Protein AF-K2C2V0-F1 (afdb_monomer_lite)

pLDDT: mean 78.62, std 13.83, range [42.34, 92.94]

Radius of gyration: 21.14 Å; chains: 1; bounding box: 40×36×58 Å

Secondary structure (DSSP, 8-state):
-TTT-GGGGG-HHHHHHHHHHHHHHHHHHHHHHHHHHHT----S--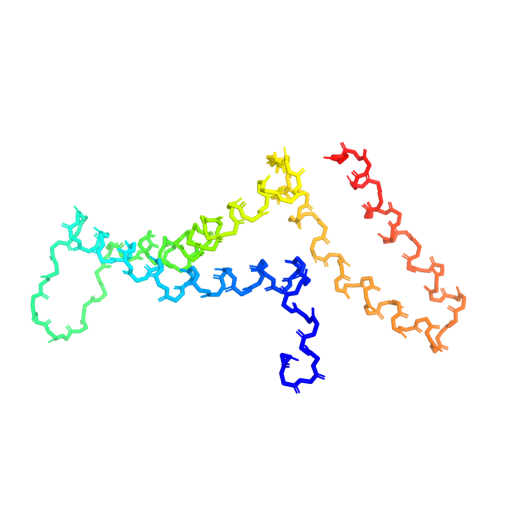S----TTHHHHHHIIIIIHHHHHHHHHHHHHHHHHH----TTHHHHHHHHTTHHHHHHHHHHHHHHHHHHHHHHHHHHHHHHHHHHHHH-

Foldseek 3Di:
DCVVPVCCVVPLVSQLVVLLVVLLVPVLVVVVVVCCVPPPVDDPDDDDDPDPVCPVVVCCSVPVSSVVSSCVSNVVSCCVPVVDDQPCVVVLCVVLVVLVVVLVVLVVCCVPVPPVSVVVSVVSVVVNVVSVVVRD

Structure (mmCIF, N/CA/C/O backbone):
data_AF-K2C2V0-F1
#
_entry.id   AF-K2C2V0-F1
#
loop_
_atom_site.group_PDB
_atom_site.id
_atom_site.type_symbol
_atom_site.label_atom_id
_atom_site.label_alt_id
_atom_site.label_comp_id
_atom_site.label_asym_id
_atom_site.label_entity_id
_atom_site.label_seq_id
_atom_site.pdbx_PDB_ins_code
_atom_site.Cartn_x
_atom_site.Cartn_y
_atom_site.Cartn_z
_atom_site.occupancy
_atom_site.B_iso_or_equiv
_atom_site.auth_seq_id
_atom_site.auth_comp_id
_atom_site.auth_asym_id
_atom_site.auth_atom_id
_atom_site.pdbx_PDB_model_num
ATOM 1 N N . MET A 1 1 ? -9.294 14.729 -4.150 1.00 65.31 1 MET A N 1
ATOM 2 C CA . MET A 1 1 ? -9.474 13.644 -5.138 1.00 65.31 1 MET A CA 1
ATOM 3 C C . MET A 1 1 ? -10.815 13.783 -5.857 1.00 65.31 1 MET A C 1
ATOM 5 O O . MET A 1 1 ? -10.799 14.188 -7.008 1.00 65.31 1 MET A O 1
ATOM 9 N N . LEU A 1 2 ? -11.960 13.613 -5.183 1.00 77.88 2 LEU A N 1
ATOM 10 C CA . LEU A 1 2 ? -13.297 13.749 -5.801 1.00 77.88 2 LEU A CA 1
ATOM 11 C C . LEU A 1 2 ? -13.617 15.134 -6.394 1.00 77.88 2 LEU A C 1
ATOM 13 O O . LEU A 1 2 ? -14.261 15.216 -7.430 1.00 77.88 2 LEU A O 1
ATOM 17 N N . LEU A 1 3 ? -13.126 16.214 -5.772 1.00 78.06 3 LEU A N 1
ATOM 18 C CA . LEU A 1 3 ? -13.282 17.583 -6.293 1.00 78.06 3 LEU A CA 1
ATOM 19 C C . LEU A 1 3 ? -12.556 17.819 -7.629 1.00 78.06 3 LEU A C 1
ATOM 21 O O . LEU A 1 3 ? -12.895 18.752 -8.344 1.00 78.06 3 LEU A O 1
ATOM 25 N N . ILE A 1 4 ? -11.546 17.001 -7.943 1.00 81.06 4 ILE A N 1
ATOM 26 C CA . ILE A 1 4 ? -10.739 17.126 -9.166 1.00 81.06 4 ILE A CA 1
ATOM 27 C C . ILE A 1 4 ? -11.266 16.175 -10.243 1.00 81.06 4 ILE A C 1
ATOM 29 O O . ILE A 1 4 ? -11.292 16.536 -11.415 1.00 81.06 4 ILE A O 1
ATOM 33 N N . ASN A 1 5 ? -11.707 14.971 -9.860 1.00 77.62 5 ASN A N 1
ATOM 34 C CA . ASN A 1 5 ? -12.309 14.023 -10.788 1.00 77.62 5 ASN A CA 1
ATOM 35 C C . ASN A 1 5 ? -13.486 13.269 -10.133 1.00 77.62 5 ASN A C 1
ATOM 37 O O . ASN A 1 5 ? -13.255 12.402 -9.283 1.00 77.62 5 ASN A O 1
ATOM 41 N N . PRO A 1 6 ? -14.742 13.560 -10.525 1.00 79.19 6 PRO A N 1
ATOM 42 C CA . PRO A 1 6 ? -15.924 12.919 -9.952 1.00 79.19 6 PRO A CA 1
ATOM 43 C C . PRO A 1 6 ? -16.102 11.459 -10.397 1.00 79.19 6 PRO A C 1
ATOM 45 O O . PRO A 1 6 ? -16.808 10.712 -9.722 1.00 79.19 6 PRO A O 1
ATOM 48 N N . LEU A 1 7 ? -15.443 11.012 -11.478 1.00 83.81 7 LEU A N 1
ATOM 49 C CA . LEU A 1 7 ? -15.506 9.609 -11.915 1.00 83.81 7 LEU A CA 1
ATOM 50 C C . LEU A 1 7 ? -14.802 8.638 -10.952 1.00 83.81 7 LEU A C 1
ATOM 52 O O . LEU A 1 7 ? -15.098 7.446 -10.989 1.00 83.81 7 LEU A O 1
ATOM 56 N N . LEU A 1 8 ? -13.956 9.135 -10.038 1.00 80.62 8 LEU A N 1
ATOM 57 C CA . LEU A 1 8 ? -13.249 8.315 -9.041 1.00 80.62 8 LEU A CA 1
ATOM 58 C C . LEU A 1 8 ? -14.192 7.550 -8.093 1.00 80.62 8 LEU A C 1
ATOM 60 O O . LEU A 1 8 ? -13.759 6.610 -7.438 1.00 80.62 8 LEU A O 1
ATOM 64 N N . ILE A 1 9 ? -15.480 7.908 -8.013 1.00 78.56 9 ILE A N 1
ATOM 65 C CA . ILE A 1 9 ? -16.479 7.164 -7.219 1.00 78.56 9 ILE A CA 1
ATOM 66 C C . ILE A 1 9 ? -16.640 5.721 -7.726 1.00 78.56 9 ILE A C 1
ATOM 68 O O . ILE A 1 9 ? -16.944 4.814 -6.947 1.00 78.56 9 ILE A O 1
ATOM 72 N N . LEU A 1 10 ? -16.425 5.496 -9.023 1.00 80.88 10 LEU A N 1
ATOM 73 C CA . LEU A 1 10 ? -16.540 4.179 -9.648 1.00 80.88 10 LEU A CA 1
ATOM 74 C C . LEU A 1 10 ? -15.240 3.369 -9.569 1.00 80.88 10 LEU A C 1
ATOM 76 O O . LEU A 1 10 ? -15.266 2.165 -9.815 1.00 80.88 10 LEU A O 1
ATOM 80 N N . ASP A 1 11 ? -14.123 3.997 -9.194 1.00 86.44 11 ASP A N 1
ATOM 81 C CA . ASP A 1 11 ? -12.845 3.309 -9.066 1.00 86.44 11 ASP A CA 1
ATOM 82 C C . ASP A 1 11 ? -12.801 2.441 -7.808 1.00 86.44 11 ASP A C 1
ATOM 84 O O . ASP A 1 11 ? -12.950 2.907 -6.674 1.00 86.44 11 ASP A O 1
ATOM 88 N N . ILE A 1 12 ? -12.491 1.162 -8.008 1.00 85.00 12 ILE A N 1
ATOM 89 C CA . ILE A 1 12 ? -12.371 0.170 -6.936 1.00 85.00 12 ILE A CA 1
ATOM 90 C C . ILE A 1 12 ? -11.314 0.591 -5.905 1.00 85.00 12 ILE A C 1
ATOM 92 O O . ILE A 1 12 ? -11.514 0.432 -4.703 1.00 85.00 12 ILE A O 1
ATOM 96 N N . GLY A 1 13 ? -10.196 1.171 -6.355 1.00 84.81 13 GLY A N 1
ATOM 97 C CA . GLY A 1 13 ? -9.131 1.633 -5.460 1.00 84.81 13 GLY A CA 1
ATOM 98 C C . GLY A 1 13 ? -9.586 2.757 -4.527 1.00 84.81 13 GLY A C 1
ATOM 99 O O . GLY A 1 13 ? -9.255 2.751 -3.339 1.00 84.81 13 GLY A O 1
ATOM 100 N N . PHE A 1 14 ? -10.402 3.684 -5.036 1.00 87.12 14 PHE A N 1
ATOM 101 C CA . PHE A 1 14 ? -10.993 4.739 -4.219 1.00 87.12 14 PHE A CA 1
ATOM 102 C C . PHE A 1 14 ? -11.993 4.158 -3.214 1.00 87.12 14 PHE A C 1
ATOM 104 O O . PHE A 1 14 ? -11.923 4.493 -2.032 1.00 87.12 14 PHE A O 1
ATOM 111 N N . GLN A 1 15 ? -12.861 3.242 -3.653 1.00 89.88 15 GLN A N 1
ATOM 112 C CA . GLN A 1 15 ? -13.831 2.559 -2.789 1.00 89.88 15 GLN A CA 1
ATOM 113 C C . GLN A 1 15 ? -13.145 1.812 -1.638 1.00 89.88 15 GLN A C 1
ATOM 115 O O . GLN A 1 15 ? -13.545 1.965 -0.485 1.00 89.88 15 GLN A O 1
ATOM 120 N N . LEU A 1 16 ? -12.080 1.058 -1.928 1.00 88.25 16 LEU A N 1
ATOM 121 C CA . LEU A 1 16 ? -11.305 0.326 -0.923 1.00 88.25 16 LEU A CA 1
ATOM 122 C C . LEU A 1 16 ? -10.618 1.267 0.070 1.00 88.25 16 LEU A C 1
ATOM 124 O O . LEU A 1 16 ? -10.724 1.063 1.277 1.00 88.25 16 LEU A O 1
ATOM 128 N N . SER A 1 17 ? -9.938 2.310 -0.413 1.00 88.69 17 SER A N 1
ATOM 129 C CA . SER A 1 17 ? -9.253 3.256 0.472 1.00 88.69 17 SER A CA 1
ATOM 130 C C . SER A 1 17 ? -10.243 4.031 1.340 1.00 88.69 17 SER A C 1
ATOM 132 O O . SER A 1 17 ? -10.007 4.176 2.536 1.00 88.69 17 SER A O 1
ATOM 134 N N . PHE A 1 18 ? -11.359 4.490 0.768 1.00 90.50 18 PHE A N 1
ATOM 135 C CA . PHE A 1 18 ? -12.402 5.196 1.507 1.00 90.50 18 PHE A CA 1
ATOM 136 C C . PHE A 1 18 ? -13.035 4.301 2.576 1.00 90.50 18 PHE A C 1
ATOM 138 O O . PHE A 1 18 ? -13.176 4.724 3.722 1.00 90.50 18 PHE A O 1
ATOM 145 N N . ALA A 1 19 ? -13.356 3.051 2.234 1.00 91.38 19 ALA A N 1
ATOM 146 C CA . ALA A 1 19 ? -13.898 2.087 3.184 1.00 91.38 19 ALA A CA 1
ATOM 147 C C . ALA A 1 19 ? -12.909 1.757 4.307 1.00 91.38 19 ALA A C 1
ATOM 149 O O . ALA A 1 19 ? -13.313 1.711 5.465 1.00 91.38 19 ALA A O 1
ATOM 150 N N . ALA A 1 20 ? -11.617 1.597 4.006 1.00 90.19 20 ALA A N 1
ATOM 151 C CA . ALA A 1 20 ? -10.591 1.389 5.027 1.00 90.19 20 ALA A CA 1
ATOM 152 C C . ALA A 1 20 ? -10.519 2.569 6.009 1.00 90.19 20 ALA A C 1
ATOM 154 O O . ALA A 1 20 ? -10.514 2.363 7.222 1.00 90.19 20 ALA A O 1
ATOM 155 N N . THR A 1 21 ? -10.514 3.806 5.500 1.00 90.06 21 THR A N 1
ATOM 156 C CA . THR A 1 21 ? -10.492 5.012 6.340 1.00 90.06 21 THR A CA 1
ATOM 157 C C . THR A 1 21 ? -11.779 5.169 7.151 1.00 90.06 21 THR A C 1
ATOM 159 O O . THR A 1 21 ? -11.715 5.511 8.329 1.00 90.06 21 THR A O 1
ATOM 162 N N . ALA A 1 22 ? -12.944 4.877 6.567 1.00 90.12 22 ALA A N 1
ATOM 163 C CA . ALA A 1 22 ? -14.214 4.872 7.290 1.00 90.12 22 ALA A CA 1
ATOM 164 C C . ALA A 1 22 ? -14.243 3.786 8.381 1.00 90.12 22 ALA A C 1
ATOM 166 O O . ALA A 1 22 ? -14.696 4.043 9.493 1.00 90.12 22 ALA A O 1
ATOM 167 N N . GLY A 1 23 ? -13.710 2.597 8.093 1.00 89.19 23 GLY A N 1
ATOM 168 C CA . GLY A 1 23 ? -13.543 1.514 9.060 1.00 89.19 23 GLY A CA 1
ATOM 169 C C . GLY A 1 23 ? -12.673 1.924 10.243 1.00 89.19 23 GLY A C 1
ATOM 170 O O . GLY A 1 23 ? -13.079 1.744 11.385 1.00 89.19 23 GLY A O 1
ATOM 171 N N . LEU A 1 24 ? -11.525 2.551 9.988 1.00 87.50 24 LEU A N 1
ATOM 172 C CA . LEU A 1 24 ? -10.678 3.122 11.040 1.00 87.50 24 LEU A CA 1
ATOM 173 C C . LEU A 1 24 ? -11.441 4.150 11.886 1.00 87.50 24 LEU A C 1
ATOM 175 O O . LEU A 1 24 ? -11.432 4.081 13.106 1.00 87.50 24 LEU A O 1
ATOM 179 N N . LEU A 1 25 ? -12.173 5.074 11.263 1.00 87.94 25 LEU A N 1
ATOM 180 C CA . LEU A 1 25 ? -12.812 6.164 12.003 1.00 87.94 25 LEU A CA 1
ATOM 181 C C . LEU A 1 25 ? -14.043 5.724 12.817 1.00 87.94 25 LEU A C 1
ATOM 183 O O . LEU A 1 25 ? -14.306 6.295 13.873 1.00 87.94 25 LEU A O 1
ATOM 187 N N . TYR A 1 26 ? -14.794 4.724 12.342 1.00 87.81 26 TYR A N 1
ATOM 188 C CA . TYR A 1 26 ? -16.045 4.284 12.974 1.00 87.81 26 TYR A CA 1
ATOM 189 C C . TYR A 1 26 ? -15.938 2.956 13.736 1.00 87.81 26 TYR A C 1
ATOM 191 O O . TYR A 1 26 ? -16.559 2.812 14.787 1.00 87.81 26 TYR A O 1
ATOM 199 N N . ILE A 1 27 ? -15.181 1.979 13.231 1.00 84.25 27 ILE A N 1
ATOM 200 C CA . ILE A 1 27 ? -15.115 0.622 13.805 1.00 84.25 27 ILE A CA 1
ATOM 201 C C . ILE A 1 27 ? -14.024 0.533 14.877 1.00 84.25 27 ILE A C 1
ATOM 203 O O . ILE A 1 27 ? -14.249 -0.072 15.927 1.00 84.25 27 ILE A O 1
ATOM 207 N N . GLU A 1 28 ? -12.865 1.160 14.654 1.00 81.69 28 GLU A N 1
ATOM 208 C CA . GLU A 1 28 ? -11.755 1.168 15.619 1.00 81.69 28 GLU A CA 1
ATOM 209 C C . GLU A 1 28 ? -12.160 1.671 17.019 1.00 81.69 28 GLU A C 1
ATOM 211 O O . GLU A 1 28 ? -11.908 0.941 17.986 1.00 81.69 28 GLU A O 1
ATOM 216 N N . PRO A 1 29 ? -12.830 2.837 17.187 1.00 77.94 29 PRO A N 1
ATOM 217 C CA . PRO A 1 29 ? -13.216 3.301 18.521 1.00 77.94 29 PRO A CA 1
ATOM 218 C C . PRO A 1 29 ? -14.199 2.344 19.211 1.00 77.94 29 PRO A C 1
ATOM 220 O O . PRO A 1 29 ? -14.078 2.108 20.413 1.00 77.94 29 PRO A O 1
ATOM 223 N N . GLY A 1 30 ? -15.111 1.718 18.456 1.00 79.00 30 GLY A N 1
ATOM 224 C CA . GLY A 1 30 ? -16.037 0.717 18.993 1.00 79.00 30 GLY A CA 1
ATOM 225 C C . GLY A 1 30 ? -15.321 -0.528 19.528 1.00 79.00 30 GLY A C 1
ATOM 226 O O . GLY A 1 30 ? -15.660 -1.032 20.600 1.00 79.00 30 GLY A O 1
ATOM 227 N N . MET A 1 31 ? -14.277 -0.999 18.837 1.00 74.00 31 MET A N 1
ATOM 228 C CA . MET A 1 31 ? -13.455 -2.127 19.297 1.00 74.00 31 MET A CA 1
ATOM 229 C C . MET A 1 31 ? -12.642 -1.787 20.554 1.00 74.00 31 MET A C 1
ATOM 231 O O . MET A 1 31 ? -12.504 -2.627 21.448 1.00 74.00 31 MET A O 1
ATOM 235 N N . GLN A 1 32 ? -12.131 -0.559 20.656 1.00 70.62 32 GLN A N 1
ATOM 236 C CA . GLN A 1 32 ? -11.407 -0.091 21.842 1.00 70.62 32 GLN A CA 1
ATOM 237 C C . GLN A 1 32 ? -12.332 0.036 23.067 1.00 70.62 32 GLN A C 1
ATOM 239 O O . GLN A 1 32 ? -11.935 -0.301 24.187 1.00 70.62 32 GLN A O 1
ATOM 244 N N . GLU A 1 33 ? -13.582 0.457 22.872 1.00 68.88 33 GLU A N 1
ATOM 245 C CA . GLU A 1 33 ? -14.579 0.577 23.941 1.00 68.88 33 GLU A CA 1
ATOM 246 C C . GLU A 1 33 ? -15.073 -0.793 24.450 1.00 68.88 33 GLU A C 1
ATOM 248 O O . GLU A 1 33 ? -15.199 -1.011 25.661 1.00 68.88 33 GLU A O 1
ATOM 253 N N . LEU A 1 34 ? -15.236 -1.768 23.549 1.00 65.19 34 LEU A N 1
ATOM 254 C CA . LEU A 1 34 ? -15.467 -3.178 23.895 1.00 65.19 34 LEU A CA 1
ATOM 255 C C . LEU A 1 34 ? -14.306 -3.764 24.715 1.00 65.19 34 LEU A C 1
ATOM 257 O O . LEU A 1 34 ? -14.522 -4.467 25.703 1.00 65.19 34 LEU A O 1
ATOM 261 N N . GLN A 1 35 ? -13.060 -3.428 24.375 1.00 61.56 35 GLN A N 1
ATOM 262 C CA . GLN A 1 35 ? -11.896 -3.899 25.130 1.00 61.56 35 GLN A CA 1
ATOM 263 C C . GLN A 1 35 ? -11.848 -3.300 26.549 1.00 61.56 35 GLN A C 1
ATOM 265 O O . GLN A 1 35 ? -11.587 -4.014 27.520 1.00 61.56 35 GLN A O 1
ATOM 270 N N . GLY A 1 36 ? -12.168 -2.009 26.686 1.00 59.75 36 GLY A N 1
ATOM 271 C CA . GLY A 1 36 ? -12.253 -1.314 27.976 1.00 59.75 36 GLY A CA 1
ATOM 272 C C . GLY A 1 36 ? -13.437 -1.733 28.861 1.00 59.75 36 GLY A C 1
ATOM 273 O O . GLY A 1 36 ? -13.451 -1.403 30.043 1.00 59.75 36 GLY A O 1
ATOM 274 N N . SER A 1 37 ? -14.426 -2.455 28.328 1.00 56.19 37 SER A N 1
ATOM 275 C CA . SER A 1 37 ? -15.571 -2.966 29.099 1.00 56.19 37 SER A CA 1
ATOM 276 C C . SER A 1 37 ? -15.435 -4.444 29.480 1.00 56.19 37 SER A C 1
ATOM 278 O O . SER A 1 37 ? -15.914 -4.832 30.545 1.00 56.19 37 SER A O 1
ATOM 280 N N . VAL A 1 38 ? -14.740 -5.253 28.671 1.00 57.03 38 VAL A N 1
ATOM 281 C CA . VAL A 1 38 ? -14.595 -6.706 28.888 1.00 57.03 38 VAL A CA 1
ATOM 282 C C . VAL A 1 38 ? -13.297 -7.085 29.615 1.00 57.03 38 VAL A C 1
ATOM 284 O O . VAL A 1 38 ? -13.308 -8.029 30.401 1.00 57.03 38 VAL A O 1
ATOM 287 N N . LEU A 1 39 ? -12.184 -6.368 29.400 1.00 55.47 39 LEU A N 1
ATOM 288 C CA . LEU A 1 39 ? -10.866 -6.769 29.928 1.00 55.47 39 LEU A CA 1
ATOM 289 C C . LEU A 1 39 ? -10.364 -5.926 31.109 1.00 55.47 39 LEU A C 1
ATOM 291 O O . LEU A 1 39 ? -9.663 -6.465 31.961 1.00 55.47 39 LEU A O 1
ATOM 295 N N . CYS A 1 40 ? -10.710 -4.637 31.212 1.00 52.12 40 CYS A N 1
ATOM 296 C CA . CYS A 1 40 ? -10.266 -3.776 32.318 1.00 52.12 40 CYS A CA 1
ATOM 297 C C . CYS A 1 40 ? -11.296 -2.690 32.648 1.00 52.12 40 CYS A C 1
ATOM 299 O O . CYS A 1 40 ? -11.424 -1.701 31.935 1.00 52.12 40 CYS A O 1
ATOM 301 N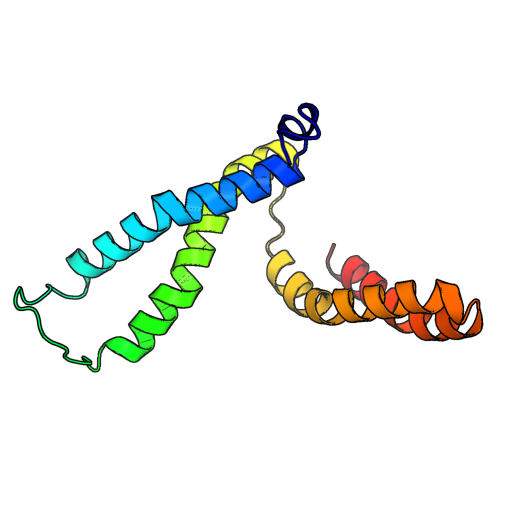 N . LYS A 1 41 ? -11.981 -2.833 33.784 1.00 49.19 41 LYS A N 1
ATOM 302 C CA . LYS A 1 41 ? -12.894 -1.827 34.341 1.00 49.19 41 LYS A CA 1
ATOM 303 C C . LYS A 1 41 ? -12.115 -0.523 34.609 1.00 49.19 41 LYS A C 1
ATOM 305 O O . LYS A 1 41 ? -11.346 -0.465 35.564 1.00 49.19 41 LYS A O 1
ATOM 310 N N . LYS A 1 42 ? -12.290 0.510 33.772 1.00 46.31 42 LYS A N 1
ATOM 311 C CA . LYS A 1 42 ? -11.621 1.819 33.934 1.00 46.31 42 LYS A CA 1
ATOM 312 C C . LYS A 1 42 ? -11.861 2.394 35.348 1.00 46.31 42 LYS A C 1
ATOM 314 O O . LYS A 1 42 ? -13.024 2.593 35.714 1.00 46.31 42 LYS A O 1
ATOM 319 N N . PRO A 1 43 ? -10.820 2.722 36.138 1.00 42.44 43 PRO A N 1
ATOM 320 C CA . PRO A 1 43 ? -10.989 3.565 37.314 1.00 42.44 43 PRO A CA 1
ATOM 321 C C . PRO A 1 43 ? -11.317 4.996 36.865 1.00 42.44 43 PRO A C 1
ATOM 323 O O . PRO A 1 43 ? -10.678 5.560 35.982 1.00 42.44 43 PRO A O 1
ATOM 326 N N . LYS A 1 44 ? -12.356 5.578 37.469 1.00 44.66 44 LYS A N 1
ATOM 327 C CA . LYS A 1 44 ? -12.983 6.853 37.077 1.00 44.66 44 LYS A CA 1
ATOM 328 C C . LYS A 1 44 ? -12.154 8.122 37.332 1.00 44.66 44 LYS A C 1
ATOM 330 O O . LYS A 1 44 ? -12.657 9.204 37.056 1.00 44.66 44 LYS A O 1
ATOM 335 N N . ASN A 1 45 ? -10.921 8.025 37.826 1.00 42.34 45 ASN A N 1
ATOM 336 C CA . ASN A 1 45 ? -10.161 9.210 38.211 1.00 42.34 45 ASN A CA 1
ATOM 337 C C . ASN A 1 45 ? -8.998 9.475 37.263 1.00 42.34 45 ASN A C 1
ATOM 339 O O . ASN A 1 45 ? -7.998 8.762 37.234 1.00 42.34 45 ASN A O 1
ATOM 343 N N . SER A 1 46 ? -9.183 10.554 36.509 1.00 47.88 46 SER A N 1
ATOM 344 C CA . SER A 1 46 ? -8.177 11.371 35.856 1.00 47.88 46 SER A CA 1
ATOM 345 C C . SER A 1 46 ? -6.914 11.455 36.708 1.00 47.88 46 SER A C 1
ATOM 347 O O . SER A 1 46 ? -6.965 12.004 37.803 1.00 47.88 46 SER A O 1
ATOM 349 N N . LEU A 1 47 ? -5.822 10.880 36.202 1.00 53.44 47 LEU A N 1
ATOM 350 C CA . LEU A 1 47 ? -4.413 11.265 36.361 1.00 53.44 47 LEU A CA 1
ATOM 351 C C . LEU A 1 47 ? -3.555 10.007 36.182 1.00 53.44 47 LEU A C 1
ATOM 353 O O . LEU A 1 47 ? -3.466 9.163 37.066 1.00 53.44 47 LEU A O 1
ATOM 357 N N . GLN A 1 48 ? -2.976 9.910 34.982 1.00 53.66 48 GLN A N 1
ATOM 358 C CA . GLN A 1 48 ? -1.749 9.186 34.637 1.00 53.66 48 GLN A CA 1
ATOM 359 C C . GLN A 1 48 ? -1.349 8.051 35.596 1.00 53.66 48 GLN A C 1
ATOM 361 O O . GLN A 1 48 ? -0.590 8.253 36.543 1.00 53.66 48 GLN A O 1
ATOM 366 N N . ARG A 1 49 ? -1.767 6.824 35.281 1.00 42.53 49 ARG A N 1
ATOM 367 C CA . ARG A 1 49 ? -1.032 5.629 35.696 1.00 42.53 49 ARG A CA 1
ATOM 368 C C . ARG A 1 49 ? -0.808 4.731 34.490 1.00 42.53 49 ARG A C 1
ATOM 370 O O . ARG A 1 49 ? -1.737 4.256 33.851 1.00 42.53 49 ARG A O 1
ATOM 377 N N . THR A 1 50 ? 0.463 4.580 34.146 1.00 43.16 50 THR A N 1
ATOM 378 C CA . THR A 1 50 ? 0.994 3.553 33.258 1.00 43.16 50 THR A CA 1
ATOM 379 C C . THR A 1 50 ? 0.772 2.193 33.919 1.00 43.16 50 THR A C 1
ATOM 381 O O . THR A 1 50 ? 1.617 1.710 34.668 1.00 43.16 50 THR A O 1
ATOM 384 N N . ASP A 1 51 ? -0.392 1.591 33.684 1.00 48.91 51 ASP A N 1
ATOM 385 C CA . ASP A 1 51 ? -0.702 0.255 34.186 1.00 48.91 51 ASP A CA 1
ATOM 386 C C . ASP A 1 51 ? 0.129 -0.818 33.442 1.00 48.91 51 ASP A C 1
ATOM 388 O O . ASP A 1 51 ? 0.262 -0.775 32.224 1.00 48.91 51 ASP A O 1
ATOM 392 N N . PRO A 1 52 ? 0.689 -1.838 34.113 1.00 44.53 52 PRO A N 1
ATOM 393 C CA . PRO A 1 52 ? 1.510 -2.883 33.482 1.00 44.53 52 PRO A CA 1
ATOM 394 C C . PRO A 1 52 ? 0.727 -3.841 32.556 1.00 44.53 52 PRO A C 1
ATOM 396 O O . PRO A 1 52 ? 1.332 -4.668 31.878 1.00 44.53 52 PRO A O 1
ATOM 399 N N . CYS A 1 53 ? -0.599 -3.684 32.441 1.00 51.41 53 CYS A N 1
ATOM 400 C CA . CYS A 1 53 ? -1.402 -4.260 31.349 1.00 51.41 53 CYS A CA 1
ATOM 401 C C . CYS A 1 53 ? -1.124 -3.598 29.978 1.00 51.41 53 CYS A C 1
ATOM 403 O O . CYS A 1 53 ? -1.577 -4.094 28.945 1.00 51.41 53 CYS A O 1
ATOM 405 N N . ASN A 1 54 ? -0.344 -2.510 29.958 1.00 59.75 54 ASN A N 1
ATOM 406 C CA . ASN A 1 54 ? -0.109 -1.664 28.793 1.00 59.75 54 ASN A CA 1
ATOM 407 C C . ASN A 1 54 ? 0.676 -2.321 27.660 1.00 59.75 54 ASN A C 1
ATOM 409 O O . ASN A 1 54 ? 0.428 -1.968 26.522 1.00 59.75 54 ASN A O 1
ATOM 413 N N . GLY A 1 55 ? 1.610 -3.248 27.895 1.00 64.50 55 GLY A N 1
ATOM 414 C CA . GLY A 1 55 ? 2.477 -3.733 26.806 1.00 64.50 55 GLY A CA 1
ATOM 415 C C . GLY A 1 55 ? 1.699 -4.452 25.697 1.00 64.50 55 GLY A C 1
ATOM 416 O O . GLY A 1 55 ? 1.765 -4.086 24.526 1.00 64.50 55 GLY A O 1
ATOM 417 N N . ILE A 1 56 ? 0.898 -5.444 26.091 1.00 65.25 56 ILE A N 1
ATOM 418 C CA . ILE A 1 56 ? 0.061 -6.216 25.168 1.00 65.25 56 ILE A CA 1
ATOM 419 C C . ILE A 1 56 ? -1.098 -5.344 24.662 1.00 65.25 56 ILE A C 1
ATOM 421 O O . ILE A 1 56 ? -1.332 -5.292 23.459 1.00 65.25 56 ILE A O 1
ATOM 425 N N . GLN A 1 57 ? -1.764 -4.571 25.528 1.00 65.62 57 GLN A N 1
ATOM 426 C CA . GLN A 1 57 ? -2.852 -3.677 25.105 1.00 65.62 57 GLN A CA 1
ATOM 427 C C . GLN A 1 57 ? -2.398 -2.595 24.122 1.00 65.62 57 GLN A C 1
ATOM 429 O O . GLN A 1 57 ? -3.114 -2.309 23.172 1.00 65.62 57 GLN A O 1
ATOM 434 N N . MET A 1 58 ? -1.201 -2.037 24.288 1.00 66.31 58 MET A N 1
ATOM 435 C CA . MET A 1 58 ? -0.637 -1.046 23.375 1.00 66.31 58 MET A CA 1
ATOM 436 C C . MET A 1 58 ? -0.329 -1.674 22.014 1.00 66.31 58 MET A C 1
ATOM 438 O O . MET A 1 58 ? -0.562 -1.037 20.993 1.00 66.31 58 MET A O 1
ATOM 442 N N . ILE A 1 59 ? 0.118 -2.932 21.965 1.00 70.94 59 ILE A N 1
ATOM 443 C CA . ILE A 1 59 ? 0.301 -3.644 20.693 1.00 70.94 59 ILE A CA 1
ATOM 444 C C . ILE A 1 59 ? -1.056 -3.944 20.036 1.00 70.94 59 ILE A C 1
ATOM 446 O O . ILE A 1 59 ? -1.228 -3.710 18.839 1.00 70.94 59 ILE A O 1
ATOM 450 N N . LEU A 1 60 ? -2.049 -4.409 20.802 1.00 69.50 60 LEU A N 1
ATOM 451 C CA . LEU A 1 60 ? -3.388 -4.667 20.265 1.00 69.50 60 LEU A CA 1
ATOM 452 C C . LEU A 1 60 ? -4.064 -3.391 19.752 1.00 69.50 60 LEU A C 1
ATOM 454 O O . LEU A 1 60 ? -4.604 -3.396 18.647 1.00 69.50 60 LEU A O 1
ATOM 458 N N . ALA A 1 61 ? -4.003 -2.308 20.525 1.00 69.62 61 ALA A N 1
ATOM 459 C CA . ALA A 1 61 ? -4.647 -1.046 20.195 1.00 69.62 61 ALA A CA 1
ATOM 460 C C . ALA A 1 61 ? -3.982 -0.335 19.013 1.00 69.62 61 ALA A C 1
ATOM 462 O O . ALA A 1 61 ? -4.692 0.209 18.179 1.00 69.62 61 ALA A O 1
ATOM 463 N N . ASN A 1 62 ? -2.649 -0.372 18.906 1.00 71.50 62 ASN A N 1
ATOM 464 C CA . ASN A 1 62 ? -1.941 0.351 17.844 1.00 71.50 62 ASN A CA 1
ATOM 465 C C . ASN A 1 62 ? -1.779 -0.445 16.544 1.00 71.50 62 ASN A C 1
ATOM 467 O O . ASN A 1 62 ? -1.588 0.162 15.495 1.00 71.50 62 ASN A O 1
ATOM 471 N N . TYR A 1 63 ? -1.832 -1.781 16.584 1.00 79.44 63 TYR A N 1
ATOM 472 C CA . TYR A 1 63 ? -1.577 -2.604 15.396 1.00 79.44 63 TYR A CA 1
ATOM 473 C C . TYR A 1 63 ? -2.754 -3.505 15.038 1.00 79.44 63 TYR A C 1
ATOM 475 O O . TYR A 1 63 ? -3.194 -3.516 13.889 1.00 79.44 63 TYR A O 1
ATOM 483 N N . LEU A 1 64 ? -3.290 -4.258 16.002 1.00 81.56 64 LEU A N 1
ATOM 484 C CA . LEU A 1 64 ? -4.282 -5.293 15.706 1.00 81.56 64 LEU A CA 1
ATOM 485 C C . LEU A 1 64 ? -5.648 -4.693 15.348 1.00 81.56 64 LEU A C 1
ATOM 487 O O . LEU A 1 64 ? -6.262 -5.094 14.361 1.00 81.56 64 LEU A O 1
ATOM 491 N N . TYR A 1 65 ? -6.118 -3.718 16.125 1.00 81.06 65 TYR A N 1
ATOM 492 C CA . TYR A 1 65 ? -7.435 -3.111 15.925 1.00 81.06 65 TYR A CA 1
ATOM 493 C C . TYR A 1 65 ? -7.567 -2.250 14.680 1.00 81.06 65 TYR A C 1
ATOM 495 O O . TYR A 1 65 ? -8.527 -2.483 13.944 1.00 81.06 65 TYR A O 1
ATOM 503 N N . PRO A 1 66 ? -6.619 -1.352 14.362 1.00 83.75 66 PRO A N 1
ATOM 504 C CA . PRO A 1 66 ? -6.661 -0.606 13.110 1.00 83.75 66 PRO A CA 1
ATOM 505 C C . PRO A 1 66 ? -6.680 -1.549 11.899 1.00 83.75 66 PRO A C 1
ATOM 507 O O . PRO A 1 66 ? -7.466 -1.376 10.968 1.00 83.75 66 PRO A O 1
ATOM 510 N N . THR A 1 67 ? -5.867 -2.612 11.948 1.00 85.12 67 THR A N 1
ATOM 511 C CA . THR A 1 67 ? -5.777 -3.609 10.873 1.00 85.12 67 THR A CA 1
ATOM 512 C C .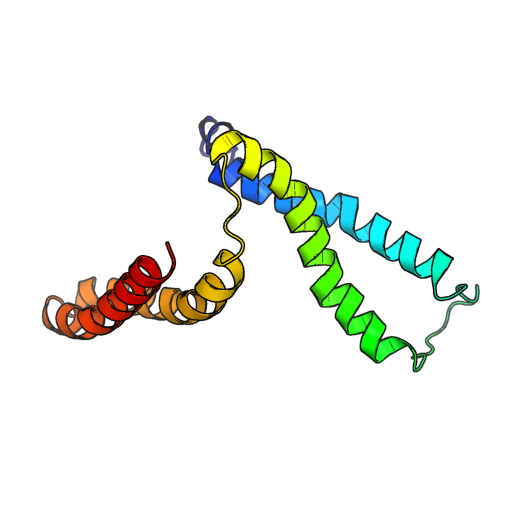 THR A 1 67 ? -7.080 -4.389 10.711 1.00 85.12 67 THR A C 1
ATOM 514 O O . THR A 1 67 ? -7.564 -4.549 9.590 1.00 85.12 67 THR A O 1
ATOM 517 N N . LEU A 1 68 ? -7.687 -4.853 11.806 1.00 85.44 68 LEU A N 1
ATOM 518 C CA . LEU A 1 68 ? -8.968 -5.565 11.768 1.00 85.44 68 LEU A CA 1
ATOM 519 C C . LEU A 1 68 ? -10.113 -4.657 11.317 1.00 85.44 68 LEU A C 1
ATOM 521 O O . LEU A 1 68 ? -10.900 -5.068 10.469 1.00 85.44 68 LEU A O 1
ATOM 525 N N . ALA A 1 69 ? -10.181 -3.424 11.821 1.00 87.06 69 ALA A N 1
ATOM 526 C CA . ALA A 1 69 ? -11.193 -2.444 11.437 1.00 87.06 69 ALA A CA 1
ATOM 527 C C . ALA A 1 69 ? -11.141 -2.149 9.930 1.00 87.06 69 ALA A C 1
ATOM 529 O O . ALA A 1 69 ? -12.159 -2.233 9.240 1.00 87.06 69 ALA A O 1
ATOM 530 N N . ALA A 1 70 ? -9.943 -1.891 9.398 1.00 87.12 70 ALA A N 1
ATOM 531 C CA . ALA A 1 70 ? -9.740 -1.692 7.968 1.00 87.12 70 ALA A CA 1
ATOM 532 C C . ALA A 1 70 ? -10.070 -2.956 7.153 1.00 87.12 70 ALA A C 1
ATOM 534 O O . ALA A 1 70 ? -10.721 -2.867 6.110 1.00 87.12 70 ALA A O 1
ATOM 535 N N . THR A 1 71 ? -9.669 -4.141 7.625 1.00 88.00 71 THR A N 1
ATOM 536 C CA . THR A 1 71 ? -9.925 -5.411 6.922 1.00 88.00 71 THR A CA 1
ATOM 537 C C . THR A 1 71 ? -11.416 -5.721 6.869 1.00 88.00 71 THR A C 1
ATOM 539 O O . THR A 1 71 ? -11.922 -6.048 5.804 1.00 88.00 71 THR A O 1
ATOM 542 N N . ILE A 1 72 ? -12.147 -5.563 7.975 1.00 89.50 72 ILE A N 1
ATOM 543 C CA . ILE A 1 72 ? -13.599 -5.791 8.040 1.00 89.50 72 ILE A CA 1
ATOM 544 C C . ILE A 1 72 ? -14.342 -4.818 7.121 1.00 89.50 72 ILE A C 1
ATOM 546 O O . ILE A 1 72 ? -15.250 -5.231 6.403 1.00 89.50 72 ILE A O 1
ATOM 550 N N . ALA A 1 73 ? -13.939 -3.545 7.101 1.00 89.31 73 ALA A N 1
ATOM 551 C CA . ALA A 1 73 ? -14.574 -2.540 6.255 1.00 89.31 73 ALA A CA 1
ATOM 552 C C . ALA A 1 73 ? -14.313 -2.763 4.756 1.00 89.31 73 ALA A C 1
ATOM 554 O O . ALA A 1 73 ? -15.176 -2.479 3.927 1.00 89.31 73 ALA A O 1
ATOM 555 N N . THR A 1 74 ? -13.144 -3.295 4.394 1.00 90.00 74 THR A N 1
ATOM 556 C CA . THR A 1 74 ? -12.774 -3.553 2.991 1.00 90.00 74 THR A CA 1
ATOM 557 C C . THR A 1 74 ? -13.194 -4.933 2.489 1.00 90.00 74 THR A C 1
ATOM 559 O O . THR A 1 74 ? -13.420 -5.094 1.289 1.00 90.00 74 THR A O 1
ATOM 562 N N . LEU A 1 75 ? -13.382 -5.910 3.382 1.00 87.38 75 LEU A N 1
ATOM 563 C CA . LEU A 1 75 ? -13.790 -7.277 3.054 1.00 87.38 75 LEU A CA 1
ATOM 564 C C . LEU A 1 75 ? -15.002 -7.372 2.107 1.00 87.38 75 LEU A C 1
ATOM 566 O O . LEU A 1 75 ? -14.898 -8.099 1.118 1.00 87.38 75 LEU A O 1
ATOM 570 N N . PRO A 1 76 ? -16.137 -6.677 2.348 1.00 85.50 76 PRO A N 1
ATOM 571 C CA . PRO A 1 76 ? -17.314 -6.818 1.491 1.00 85.50 76 PRO A CA 1
ATOM 572 C C . PRO A 1 76 ? -17.054 -6.331 0.062 1.00 85.50 76 PRO A C 1
ATOM 574 O O . PRO A 1 76 ? -17.526 -6.943 -0.892 1.00 85.50 76 PRO A O 1
ATOM 577 N N . ILE A 1 77 ? -16.255 -5.274 -0.093 1.00 87.81 77 ILE A N 1
ATOM 578 C CA . ILE A 1 77 ? -15.898 -4.711 -1.400 1.00 87.81 77 ILE A CA 1
ATOM 579 C C . ILE A 1 77 ? -14.963 -5.668 -2.143 1.00 87.81 77 ILE A C 1
ATOM 581 O O . ILE A 1 77 ? -15.146 -5.915 -3.335 1.00 87.81 77 ILE A O 1
ATOM 585 N N . ILE A 1 78 ? -13.991 -6.253 -1.434 1.00 86.88 78 ILE A N 1
ATOM 586 C CA . ILE A 1 78 ? -13.070 -7.243 -2.006 1.00 86.88 78 ILE A CA 1
ATOM 587 C C . ILE A 1 78 ? -13.841 -8.486 -2.467 1.00 86.88 78 ILE A C 1
ATOM 589 O O . ILE A 1 78 ? -13.623 -8.967 -3.579 1.00 86.88 78 ILE A O 1
ATOM 593 N N . LEU A 1 79 ? -14.763 -8.987 -1.641 1.00 86.88 79 LEU A N 1
ATOM 594 C CA . LEU A 1 79 ? -15.588 -10.150 -1.969 1.00 86.88 79 LEU A CA 1
ATOM 595 C C . LEU A 1 79 ? -16.491 -9.895 -3.177 1.00 86.88 79 LEU A C 1
ATOM 597 O O . LEU A 1 79 ? -16.587 -10.765 -4.039 1.00 86.88 79 LEU A O 1
ATOM 601 N N . TRP A 1 80 ? -17.113 -8.717 -3.261 1.00 86.56 80 TRP A N 1
ATOM 602 C CA . TRP A 1 80 ? -18.003 -8.372 -4.369 1.00 86.56 80 TRP A CA 1
ATOM 603 C C . TRP A 1 80 ? -17.259 -8.242 -5.704 1.00 86.56 80 TRP A C 1
ATOM 605 O O . TRP A 1 80 ? -17.718 -8.773 -6.711 1.00 86.56 80 TRP A O 1
ATOM 615 N N . HIS A 1 81 ? -16.110 -7.556 -5.724 1.00 85.50 81 HIS A N 1
ATOM 616 C CA . HIS A 1 81 ? -15.399 -7.265 -6.978 1.00 85.50 81 HIS A CA 1
ATOM 617 C C . HIS A 1 81 ? -14.451 -8.374 -7.426 1.00 85.50 81 HIS A C 1
ATOM 619 O O . HIS A 1 81 ? -14.358 -8.648 -8.620 1.00 85.50 81 HIS A O 1
ATOM 625 N N . PHE A 1 82 ? -13.732 -9.009 -6.500 1.00 81.75 82 PHE A N 1
ATOM 626 C CA . PHE A 1 82 ? -12.700 -9.991 -6.851 1.00 81.75 82 PHE A CA 1
ATOM 627 C C . PHE A 1 82 ? -13.164 -11.438 -6.678 1.00 81.75 82 PHE A C 1
ATOM 629 O O . PHE A 1 82 ? -12.550 -12.339 -7.250 1.00 81.75 82 PHE A O 1
ATOM 636 N N . GLY A 1 83 ? -14.209 -11.690 -5.879 1.00 75.31 83 GLY A N 1
ATOM 637 C CA . GLY A 1 83 ? -14.765 -13.031 -5.648 1.00 75.31 83 GLY A CA 1
ATOM 638 C C . GLY A 1 83 ? -13.794 -14.038 -5.018 1.00 75.31 83 GLY A C 1
ATOM 639 O O . GLY A 1 83 ? -14.143 -15.205 -4.845 1.00 75.31 83 GLY A O 1
ATOM 640 N N . ARG A 1 84 ? -12.568 -13.621 -4.681 1.00 70.12 84 ARG A N 1
ATOM 641 C CA . ARG A 1 84 ? -11.511 -14.452 -4.104 1.00 70.12 84 ARG A CA 1
ATOM 642 C C . ARG A 1 84 ? -10.777 -13.686 -3.016 1.00 70.12 84 ARG A C 1
ATOM 644 O O . ARG A 1 84 ? -10.350 -12.555 -3.221 1.00 70.12 84 ARG A O 1
ATOM 651 N N . VAL A 1 85 ? -10.589 -14.343 -1.875 1.00 71.50 85 VAL A N 1
ATOM 652 C CA . VAL A 1 85 ? -9.738 -13.860 -0.783 1.00 71.50 85 VAL A CA 1
ATOM 653 C C . VAL A 1 85 ? -8.477 -14.715 -0.784 1.00 71.50 85 VAL A C 1
ATOM 655 O O . VAL A 1 85 ? -8.535 -15.914 -0.508 1.00 71.50 85 VAL A O 1
ATOM 658 N N . SER A 1 86 ? -7.339 -14.118 -1.141 1.00 70.56 86 SER A N 1
ATOM 659 C CA . SER A 1 86 ? -6.053 -14.814 -1.087 1.00 70.56 86 SER A CA 1
ATOM 660 C C . SER A 1 86 ? -5.508 -14.778 0.338 1.00 70.56 86 SER A C 1
ATOM 662 O O . SER A 1 86 ? -5.014 -13.756 0.810 1.00 70.56 86 SER A O 1
ATOM 664 N N . TRP A 1 87 ? -5.574 -15.920 1.020 1.00 73.69 87 TRP A N 1
ATOM 665 C CA . TRP A 1 87 ? -5.017 -16.114 2.364 1.00 73.69 87 TRP A CA 1
ATOM 666 C C . TRP A 1 87 ? -3.490 -15.979 2.408 1.00 73.69 87 TRP A C 1
ATOM 668 O O . TRP A 1 87 ? -2.920 -15.679 3.451 1.00 73.69 87 TRP A O 1
ATOM 678 N N . ILE A 1 88 ? -2.835 -16.163 1.261 1.00 80.50 88 ILE A N 1
ATOM 679 C CA . ILE A 1 88 ? -1.389 -16.013 1.082 1.00 80.50 88 ILE A CA 1
ATOM 680 C C . ILE A 1 88 ? -1.005 -14.535 0.869 1.00 80.50 88 ILE A C 1
ATOM 682 O O . ILE A 1 88 ? 0.156 -14.162 1.044 1.00 80.50 88 ILE A O 1
ATOM 686 N N . SER A 1 89 ? -1.971 -13.664 0.550 1.00 76.38 89 SER A N 1
ATOM 687 C CA . SER A 1 89 ? -1.720 -12.255 0.232 1.00 76.38 89 SER A CA 1
ATOM 688 C C . SER A 1 89 ? -0.929 -11.495 1.301 1.00 76.38 89 SER A C 1
ATOM 690 O O . SER A 1 89 ? -0.032 -10.756 0.901 1.00 76.38 89 SER A O 1
ATOM 692 N N . PRO A 1 90 ? -1.183 -11.639 2.620 1.00 78.12 90 PRO A N 1
ATOM 693 C CA . PRO A 1 90 ? -0.401 -10.928 3.631 1.00 78.12 90 PRO A CA 1
ATOM 694 C C . PRO A 1 90 ? 1.085 -11.302 3.583 1.00 78.12 90 PRO A C 1
ATOM 696 O O . PRO A 1 90 ? 1.940 -10.427 3.690 1.00 78.12 90 PRO A O 1
ATOM 699 N N . LEU A 1 91 ? 1.395 -12.582 3.350 1.00 82.31 91 LEU A N 1
ATOM 700 C CA . LEU A 1 91 ? 2.769 -13.080 3.267 1.00 82.31 91 LEU A CA 1
ATOM 701 C C . LEU A 1 91 ? 3.497 -12.508 2.044 1.00 82.31 91 LEU A C 1
ATOM 703 O O . LEU A 1 91 ? 4.618 -12.014 2.157 1.00 82.31 91 LEU A O 1
ATOM 707 N N . VAL A 1 92 ? 2.833 -12.517 0.886 1.00 83.31 92 VAL A N 1
ATOM 708 C CA . VAL A 1 92 ? 3.374 -11.935 -0.352 1.00 83.31 92 VAL A CA 1
ATOM 709 C C . VAL A 1 92 ? 3.591 -10.434 -0.191 1.00 83.31 92 VAL A C 1
ATOM 711 O O . VAL A 1 92 ? 4.627 -9.921 -0.604 1.00 83.31 92 VAL A O 1
ATOM 714 N N . ASN A 1 93 ? 2.663 -9.727 0.459 1.00 85.25 93 ASN A N 1
ATOM 715 C CA . ASN A 1 93 ? 2.777 -8.285 0.654 1.00 85.25 93 ASN A CA 1
ATOM 716 C C . ASN A 1 93 ? 3.986 -7.927 1.529 1.00 85.25 93 ASN A C 1
ATOM 718 O O . ASN A 1 93 ? 4.705 -6.989 1.208 1.00 85.25 93 ASN A O 1
ATOM 722 N N . VAL A 1 94 ? 4.272 -8.700 2.582 1.00 85.50 94 VAL A N 1
ATOM 723 C CA . VAL A 1 94 ? 5.465 -8.497 3.428 1.00 85.50 94 VAL A CA 1
ATOM 724 C C . VAL A 1 94 ? 6.767 -8.666 2.635 1.00 85.50 94 VAL A C 1
ATOM 726 O O . VAL A 1 94 ? 7.717 -7.923 2.866 1.00 85.50 94 VAL A O 1
ATOM 729 N N . LEU A 1 95 ? 6.814 -9.603 1.684 1.00 84.81 95 LEU A N 1
ATOM 730 C CA . LEU A 1 95 ? 7.986 -9.833 0.829 1.00 84.81 95 LEU A CA 1
ATOM 731 C C . LEU A 1 95 ? 8.134 -8.770 -0.271 1.00 84.81 95 LEU A C 1
ATOM 733 O O . LEU A 1 95 ? 9.247 -8.370 -0.605 1.00 84.81 95 LEU A O 1
ATOM 737 N N . VAL A 1 96 ? 7.019 -8.315 -0.845 1.00 86.31 96 VAL A N 1
ATOM 738 C CA . VAL A 1 96 ? 7.005 -7.411 -2.004 1.00 86.31 96 VAL A CA 1
ATOM 739 C C . VAL A 1 96 ? 7.098 -5.939 -1.590 1.00 86.31 96 VAL A C 1
ATOM 741 O O . VAL A 1 96 ? 7.861 -5.187 -2.198 1.00 86.31 96 VAL A O 1
ATOM 744 N N . LEU A 1 97 ? 6.373 -5.508 -0.551 1.00 86.69 97 LEU A N 1
ATOM 745 C CA . LEU A 1 97 ? 6.261 -4.094 -0.158 1.00 86.69 97 LEU A CA 1
ATOM 746 C C . LEU A 1 97 ? 7.596 -3.387 0.119 1.00 86.69 97 LEU A C 1
ATOM 748 O O . LEU A 1 97 ? 7.706 -2.235 -0.292 1.00 86.69 97 LEU A O 1
ATOM 752 N N . PRO A 1 98 ? 8.617 -4.000 0.751 1.00 87.88 98 PRO A N 1
ATOM 753 C CA . PRO A 1 98 ? 9.910 -3.340 0.958 1.00 87.88 98 PRO A CA 1
ATOM 754 C C . PRO A 1 98 ? 10.644 -3.023 -0.352 1.00 87.88 98 PRO A C 1
ATOM 756 O O . PRO A 1 98 ? 11.436 -2.086 -0.422 1.00 87.88 98 PRO A O 1
ATOM 759 N N . ILE A 1 99 ? 10.377 -3.803 -1.399 1.00 90.06 99 ILE A N 1
ATOM 760 C CA . ILE A 1 99 ? 11.087 -3.741 -2.679 1.00 90.06 99 ILE A CA 1
ATOM 761 C C . ILE A 1 99 ? 10.398 -2.766 -3.637 1.00 90.06 99 ILE A C 1
ATOM 763 O 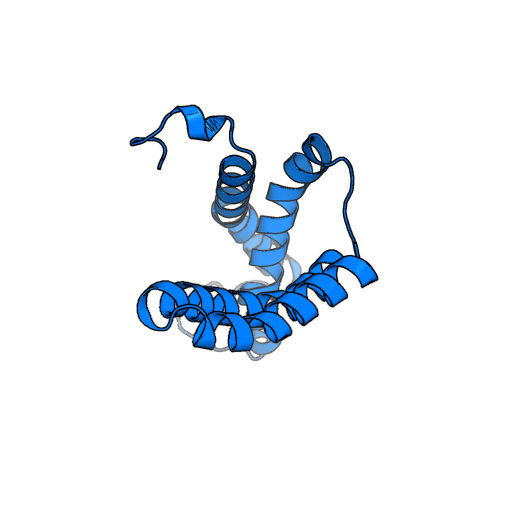O . ILE A 1 99 ? 11.069 -2.121 -4.440 1.00 90.06 99 ILE A O 1
ATOM 767 N N . VAL A 1 100 ? 9.079 -2.592 -3.527 1.00 91.62 100 VAL A N 1
ATOM 768 C CA . VAL A 1 100 ? 8.301 -1.649 -4.350 1.00 91.62 100 VAL A CA 1
ATOM 769 C C . VAL A 1 100 ? 8.872 -0.219 -4.347 1.00 91.62 100 VAL A C 1
ATOM 771 O O . VAL A 1 100 ? 9.141 0.284 -5.438 1.00 91.62 100 VAL A O 1
ATOM 774 N N . PRO A 1 101 ? 9.118 0.456 -3.203 1.00 91.38 101 PRO A N 1
ATOM 775 C CA . PRO A 1 101 ? 9.654 1.818 -3.216 1.00 91.38 101 PRO A CA 1
ATOM 776 C C . PRO A 1 101 ? 11.073 1.879 -3.794 1.00 91.38 101 PRO A C 1
ATOM 778 O O . PRO A 1 101 ? 11.417 2.854 -4.462 1.00 91.38 101 PRO A O 1
ATOM 781 N N . LEU A 1 102 ? 11.874 0.821 -3.614 1.00 90.38 102 LEU A N 1
ATOM 782 C CA . LEU A 1 102 ? 13.201 0.705 -4.219 1.00 90.38 102 LEU A CA 1
ATOM 783 C C . LEU A 1 102 ? 13.099 0.632 -5.752 1.00 90.38 102 LEU A C 1
ATOM 785 O O . LEU A 1 102 ? 13.789 1.374 -6.449 1.00 90.38 102 LEU A O 1
ATOM 789 N N . ILE A 1 103 ? 12.191 -0.196 -6.281 1.00 91.94 103 ILE A N 1
ATOM 790 C CA . ILE A 1 103 ? 11.903 -0.281 -7.721 1.00 91.94 103 ILE A CA 1
ATOM 791 C C . ILE A 1 103 ? 11.404 1.062 -8.250 1.00 91.94 103 ILE A C 1
ATOM 793 O O . ILE A 1 103 ? 11.878 1.513 -9.288 1.00 91.94 103 ILE A O 1
ATOM 797 N N . MET A 1 104 ? 10.478 1.722 -7.551 1.00 91.94 104 MET A N 1
ATOM 798 C CA . MET A 1 104 ? 9.944 3.021 -7.974 1.00 91.94 104 MET A CA 1
ATOM 799 C C . MET A 1 104 ? 11.044 4.085 -8.054 1.00 91.94 104 MET A C 1
ATOM 801 O O . MET A 1 104 ? 11.112 4.813 -9.045 1.00 91.94 104 MET A O 1
ATOM 805 N N . GLY A 1 105 ? 11.936 4.143 -7.061 1.00 92.38 105 GLY A N 1
ATOM 806 C CA . GLY A 1 105 ? 13.084 5.051 -7.073 1.00 92.38 105 GLY A CA 1
ATOM 807 C C . GLY A 1 105 ? 14.053 4.750 -8.217 1.00 92.38 105 GLY A C 1
ATOM 808 O O . GLY A 1 105 ? 14.454 5.652 -8.951 1.00 92.38 105 GLY A O 1
ATOM 809 N N . MET A 1 106 ? 14.369 3.474 -8.433 1.00 90.69 106 MET A N 1
ATOM 810 C CA . MET A 1 106 ? 15.211 3.035 -9.545 1.00 90.69 106 MET A CA 1
ATOM 811 C C . MET A 1 106 ? 14.581 3.349 -10.909 1.00 90.69 106 MET A C 1
ATOM 813 O O . MET A 1 106 ? 15.272 3.837 -11.800 1.00 90.69 106 MET A O 1
ATOM 817 N N . CYS A 1 107 ? 13.268 3.156 -11.065 1.00 89.62 107 CYS A N 1
ATOM 818 C CA . CYS A 1 107 ? 12.515 3.560 -12.253 1.00 89.62 107 CYS A CA 1
ATOM 819 C C . CYS A 1 107 ? 12.599 5.069 -12.490 1.00 89.62 107 CYS A C 1
ATOM 821 O O . CYS A 1 107 ? 12.856 5.485 -13.615 1.00 89.62 107 CYS A O 1
ATOM 823 N N . ALA A 1 108 ? 12.460 5.899 -11.456 1.00 92.94 108 ALA A N 1
ATOM 824 C CA . ALA A 1 108 ? 12.642 7.341 -11.601 1.00 92.94 108 ALA A CA 1
ATOM 825 C C . ALA A 1 108 ? 14.067 7.691 -12.070 1.00 92.94 108 ALA A C 1
ATOM 827 O O . ALA A 1 108 ? 14.239 8.529 -12.951 1.00 92.94 108 ALA A O 1
ATOM 828 N N . LEU A 1 109 ? 15.090 7.000 -11.559 1.00 91.62 109 LEU A N 1
ATOM 829 C CA . LEU A 1 109 ? 16.480 7.196 -11.986 1.00 91.62 109 LEU A CA 1
ATOM 830 C C . LEU A 1 109 ? 16.737 6.771 -13.440 1.00 91.62 109 LEU A C 1
ATOM 832 O O . LEU A 1 109 ? 17.650 7.314 -14.064 1.00 91.62 109 LEU A O 1
ATOM 836 N N . THR A 1 110 ? 15.936 5.867 -14.019 1.00 90.81 110 THR A N 1
ATOM 837 C CA . THR A 1 110 ? 16.067 5.507 -15.447 1.00 90.81 110 THR A CA 1
ATOM 838 C C . THR A 1 110 ? 15.809 6.683 -16.389 1.00 90.81 110 THR A C 1
ATOM 840 O O . THR A 1 110 ? 16.383 6.707 -17.474 1.00 90.81 110 THR A O 1
ATOM 843 N N . LEU A 1 111 ? 15.036 7.698 -15.975 1.00 89.50 111 LEU A N 1
ATOM 844 C CA . LEU A 1 111 ? 14.832 8.918 -16.770 1.00 89.50 111 LEU A CA 1
ATOM 845 C C . LEU A 1 111 ? 16.142 9.675 -17.027 1.00 89.50 111 LEU A C 1
ATOM 847 O O . LEU A 1 111 ? 16.269 10.338 -18.050 1.00 89.50 111 LEU A O 1
ATOM 851 N N . ILE A 1 112 ? 17.107 9.573 -16.108 1.00 92.44 112 ILE A N 1
ATOM 852 C CA . ILE A 1 112 ? 18.397 10.272 -16.189 1.00 92.44 112 ILE A CA 1
ATOM 853 C C . ILE A 1 112 ? 19.500 9.307 -16.638 1.00 92.44 112 ILE A C 1
ATOM 855 O O . ILE A 1 112 ? 20.290 9.624 -17.521 1.00 92.44 112 ILE A O 1
ATOM 859 N N . GLY A 1 113 ? 19.560 8.118 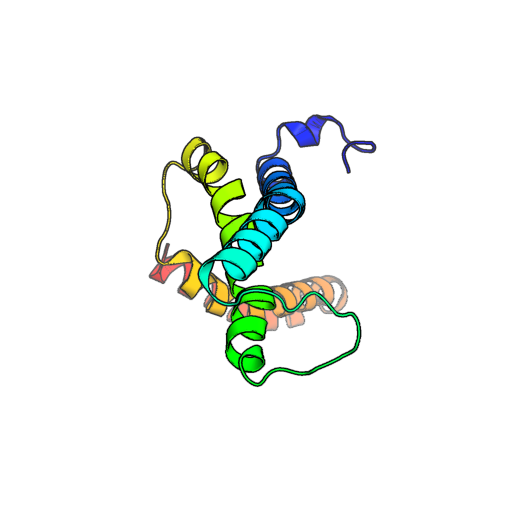-16.033 1.00 84.56 113 GLY A N 1
ATOM 860 C CA . GLY A 1 113 ? 20.616 7.129 -16.268 1.00 84.56 113 GLY A CA 1
ATOM 861 C C . GLY A 1 113 ? 20.329 6.127 -17.390 1.00 84.56 113 GLY A C 1
ATOM 862 O O . GLY A 1 113 ? 21.146 5.238 -17.644 1.00 84.56 113 GLY A O 1
ATOM 863 N N . GLY A 1 114 ? 19.178 6.248 -18.053 1.00 88.75 114 GLY A N 1
ATOM 864 C CA . GLY A 1 114 ? 18.809 5.480 -19.236 1.00 88.75 114 GLY A CA 1
ATOM 865 C C . GLY A 1 114 ? 18.939 3.966 -19.057 1.00 88.75 114 GLY A C 1
ATOM 866 O O . GLY A 1 114 ? 18.572 3.385 -18.032 1.00 88.75 114 GLY A O 1
ATOM 867 N N . GLN A 1 115 ? 19.482 3.318 -20.086 1.00 87.94 115 GLN A N 1
ATOM 868 C CA . GLN A 1 115 ? 19.562 1.861 -20.188 1.00 87.94 115 GLN A CA 1
ATOM 869 C C . GLN A 1 115 ? 20.462 1.212 -19.121 1.00 87.94 115 GLN A C 1
ATOM 871 O O . GLN A 1 115 ? 20.202 0.082 -18.712 1.00 87.94 115 GLN A O 1
ATOM 876 N N . VAL A 1 116 ? 21.482 1.924 -18.629 1.00 88.88 116 VAL A N 1
ATOM 877 C CA . VAL A 1 116 ? 22.415 1.402 -17.613 1.00 88.88 116 VAL A CA 1
ATOM 878 C C . VAL A 1 116 ? 21.694 1.178 -16.286 1.00 88.88 116 VAL A C 1
ATOM 880 O O . VAL A 1 116 ? 21.815 0.115 -15.678 1.00 88.88 116 VAL A O 1
ATOM 883 N N . VAL A 1 117 ? 20.883 2.150 -15.863 1.00 88.31 117 VAL A N 1
ATOM 884 C CA . VAL A 1 117 ? 20.064 2.016 -14.651 1.00 88.31 117 VAL A CA 1
ATOM 885 C C . VAL A 1 117 ? 18.972 0.971 -14.864 1.00 88.31 117 VAL A C 1
ATOM 887 O O . VAL A 1 117 ? 18.720 0.179 -13.965 1.00 88.31 117 VAL A O 1
ATOM 890 N N . ALA A 1 118 ? 18.382 0.888 -16.062 1.00 87.44 118 ALA A N 1
ATOM 891 C CA . ALA A 1 118 ? 17.356 -0.110 -16.368 1.00 87.44 118 ALA A CA 1
ATOM 892 C C . ALA A 1 118 ? 17.858 -1.559 -16.212 1.00 87.44 118 ALA A C 1
ATOM 894 O O . ALA A 1 118 ? 17.135 -2.403 -15.679 1.00 87.44 118 ALA A O 1
ATOM 895 N N . TRP A 1 119 ? 19.101 -1.848 -16.609 1.00 90.31 119 TRP A N 1
ATOM 896 C CA . TRP A 1 119 ? 19.729 -3.153 -16.364 1.00 90.31 119 TRP A CA 1
ATOM 897 C C . TRP A 1 119 ? 19.894 -3.458 -14.876 1.00 90.31 119 TRP A C 1
ATOM 899 O O . TRP A 1 119 ? 19.681 -4.597 -14.465 1.00 90.31 119 TRP A O 1
ATOM 909 N N . LEU A 1 120 ? 20.213 -2.450 -14.062 1.00 86.94 120 LEU A N 1
AT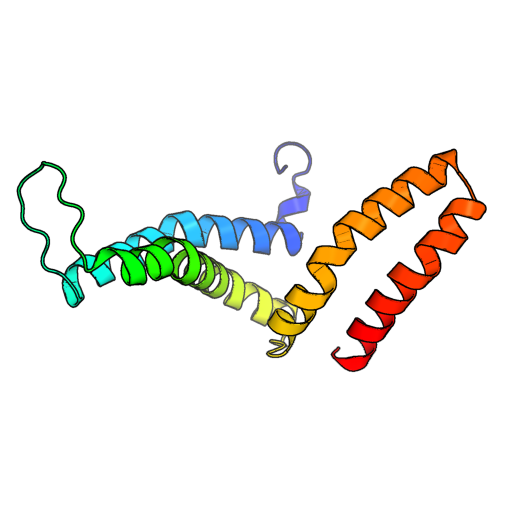OM 910 C CA . LEU A 1 120 ? 20.325 -2.612 -12.613 1.00 86.94 120 LEU A CA 1
ATOM 911 C C . LEU A 1 120 ? 18.953 -2.798 -11.939 1.00 86.94 120 LEU A C 1
ATOM 913 O O . LEU A 1 120 ? 18.847 -3.514 -10.945 1.00 86.94 120 LEU A O 1
ATOM 917 N N . THR A 1 121 ? 17.892 -2.207 -12.493 1.00 88.75 121 THR A N 1
ATOM 918 C CA . THR A 1 121 ? 16.511 -2.372 -12.007 1.00 88.75 121 THR A CA 1
ATOM 919 C C . THR A 1 121 ? 15.921 -3.742 -12.367 1.00 88.75 121 THR A C 1
ATOM 921 O O . THR A 1 121 ? 15.090 -4.275 -11.629 1.00 88.75 121 THR A O 1
ATOM 924 N N . TYR A 1 122 ? 16.351 -4.345 -13.479 1.00 89.56 122 TYR A N 1
ATOM 925 C CA . TYR A 1 122 ? 15.845 -5.633 -13.964 1.00 89.56 122 TYR A CA 1
ATOM 926 C C . TYR A 1 122 ? 15.855 -6.776 -12.925 1.00 89.56 122 TYR A C 1
ATOM 928 O O . TYR A 1 122 ? 14.808 -7.403 -12.759 1.00 89.56 122 TYR A O 1
ATOM 936 N N . PRO A 1 123 ? 16.948 -7.067 -12.184 1.00 90.56 123 PRO A N 1
ATOM 937 C CA . PRO A 1 123 ? 16.951 -8.139 -11.182 1.00 90.56 123 PRO A CA 1
ATOM 938 C C . PRO A 1 123 ? 15.947 -7.910 -10.042 1.00 90.56 123 PRO A C 1
ATOM 940 O O . PRO A 1 123 ? 15.332 -8.867 -9.573 1.00 90.56 123 PRO A O 1
ATOM 943 N N . LEU A 1 124 ? 15.727 -6.657 -9.632 1.00 87.81 124 LEU A N 1
ATOM 944 C CA . LEU A 1 124 ? 14.706 -6.307 -8.638 1.00 87.81 124 LEU A CA 1
ATOM 945 C C . LEU A 1 124 ? 13.292 -6.608 -9.154 1.00 87.81 124 LEU A C 1
ATOM 947 O O . LEU A 1 124 ? 12.488 -7.206 -8.437 1.00 87.81 124 LEU A O 1
ATOM 951 N N . LEU A 1 125 ? 12.991 -6.232 -10.404 1.00 89.25 125 LEU A N 1
ATOM 952 C CA . LEU A 1 125 ? 11.713 -6.584 -11.032 1.00 89.25 125 LEU A CA 1
ATOM 953 C C . LEU A 1 125 ? 11.562 -8.099 -11.183 1.00 89.25 125 LEU A C 1
ATOM 955 O O . LEU A 1 125 ? 10.489 -8.637 -10.917 1.00 89.25 125 LEU A O 1
ATOM 959 N N . ALA A 1 126 ? 12.621 -8.792 -11.601 1.00 90.06 126 ALA A N 1
ATOM 960 C CA . ALA A 1 126 ? 12.605 -10.237 -11.781 1.00 90.06 126 ALA A CA 1
ATOM 961 C C . ALA A 1 126 ? 12.293 -10.961 -10.465 1.00 90.06 126 ALA A C 1
ATOM 963 O O . ALA A 1 126 ? 11.481 -11.885 -10.466 1.00 90.06 126 ALA A O 1
ATOM 964 N N . TYR A 1 127 ? 12.861 -10.501 -9.345 1.00 90.06 127 TYR A N 1
ATOM 965 C CA . TYR A 1 127 ? 12.513 -11.003 -8.017 1.00 90.06 127 TYR A CA 1
ATOM 966 C C . TYR A 1 127 ? 11.024 -10.807 -7.712 1.00 90.06 127 TYR A C 1
ATOM 968 O O . TYR A 1 127 ? 10.345 -11.763 -7.344 1.00 90.06 127 TYR A O 1
ATOM 976 N N . MET A 1 128 ? 10.489 -9.599 -7.919 1.00 88.44 128 MET A N 1
ATOM 977 C CA . MET A 1 128 ? 9.071 -9.311 -7.671 1.00 88.44 128 MET A CA 1
ATOM 978 C C . MET A 1 128 ? 8.154 -10.218 -8.505 1.00 88.44 128 MET A C 1
ATOM 980 O O . MET A 1 128 ? 7.216 -10.806 -7.972 1.00 88.44 128 MET A O 1
ATOM 984 N N . VAL A 1 129 ? 8.445 -10.387 -9.797 1.00 88.06 129 VAL A N 1
ATOM 985 C CA . VAL A 1 129 ? 7.671 -11.265 -10.690 1.00 88.06 129 VAL A CA 1
ATOM 986 C C . VAL A 1 129 ? 7.788 -12.730 -10.275 1.00 88.06 129 VAL A C 1
ATOM 988 O O . VAL A 1 129 ? 6.797 -13.456 -10.332 1.00 88.06 129 VAL A O 1
ATOM 991 N N . TRP A 1 130 ? 8.973 -13.176 -9.859 1.00 90.06 130 TRP A N 1
ATOM 992 C CA . TRP A 1 130 ? 9.182 -14.538 -9.373 1.00 90.06 130 TRP A CA 1
ATOM 993 C C . TRP A 1 130 ? 8.356 -14.816 -8.116 1.00 90.06 130 TRP A C 1
ATOM 995 O O . TRP A 1 130 ? 7.663 -15.829 -8.068 1.00 90.06 130 TRP A O 1
ATOM 1005 N N . VAL A 1 131 ? 8.349 -13.889 -7.153 1.00 86.50 131 VAL A N 1
ATOM 1006 C CA . VAL A 1 131 ? 7.493 -13.989 -5.964 1.00 86.50 131 VAL A CA 1
ATOM 1007 C C . VAL A 1 131 ? 6.023 -14.035 -6.382 1.00 86.50 131 VAL A C 1
ATOM 1009 O O . VAL A 1 131 ? 5.306 -14.936 -5.973 1.00 86.50 131 VAL A O 1
ATOM 1012 N N . ILE A 1 132 ? 5.558 -13.143 -7.255 1.00 83.75 132 ILE A N 1
ATOM 1013 C CA . ILE A 1 132 ? 4.146 -13.147 -7.670 1.00 83.75 132 ILE A CA 1
ATOM 1014 C C . ILE A 1 132 ? 3.761 -14.475 -8.337 1.00 83.75 132 ILE A C 1
ATOM 1016 O O . ILE A 1 132 ? 2.742 -15.046 -7.977 1.00 83.75 132 ILE A O 1
ATOM 1020 N N . LYS A 1 133 ? 4.585 -15.016 -9.241 1.00 84.19 133 LYS A N 1
ATOM 1021 C CA . LYS A 1 133 ? 4.302 -16.291 -9.928 1.00 84.19 133 LYS A CA 1
ATOM 1022 C C . LYS A 1 133 ? 4.305 -17.513 -9.013 1.00 84.19 133 LYS A C 1
ATOM 1024 O O . LYS A 1 133 ? 3.712 -18.527 -9.362 1.00 84.19 133 LYS A O 1
ATOM 1029 N N . LEU A 1 134 ? 5.031 -17.461 -7.900 1.00 82.62 134 LEU A N 1
ATOM 1030 C CA . LEU A 1 134 ? 5.124 -18.586 -6.972 1.00 82.62 134 LEU A CA 1
ATOM 1031 C C . LEU A 1 134 ? 3.894 -18.666 -6.052 1.00 82.62 134 LEU A C 1
ATOM 1033 O O . LEU A 1 134 ? 3.598 -19.734 -5.523 1.00 82.62 134 LEU A O 1
ATOM 1037 N N . TRP A 1 135 ? 3.180 -17.548 -5.882 1.00 71.31 135 TRP A N 1
ATOM 1038 C CA . TRP A 1 135 ? 2.151 -17.384 -4.851 1.00 71.31 135 TRP A CA 1
ATOM 1039 C C . TRP A 1 135 ? 0.801 -16.828 -5.351 1.00 71.31 135 TRP A C 1
ATOM 1041 O O . TRP A 1 135 ? -0.139 -16.756 -4.554 1.00 71.31 135 TRP A O 1
ATOM 1051 N N . GLY A 1 136 ? 0.689 -16.417 -6.617 1.00 61.84 136 GLY A N 1
ATOM 1052 C CA . GLY A 1 136 ? -0.518 -15.864 -7.251 1.00 61.84 136 GLY A CA 1
ATOM 1053 C C . GLY A 1 136 ? -0.915 -16.627 -8.504 1.00 61.84 136 GLY A C 1
ATOM 1054 O O . GLY A 1 136 ? -2.141 -16.755 -8.717 1.00 61.84 136 GLY A O 1
#

Sequence (136 aa):
MLLINPLLILDIGFQLSFAATAGLLYIEPGMQELQGSVLCKKPKNSLQRTDPCNGIQMILANYLYPTLAATIATLPIILWHFGRVSWISPLVNVLVLPIVPLIMGMCALTLIGGQVVAWLTYPLLAYMVWVIKLWG